Protein AF-A0A9P6RZP6-F1 (afdb_monomer_lite)

Radius of gyration: 29.01 Å; chains: 1; bounding box: 57×72×63 Å

Foldseek 3Di:
DDDDDDDDDDDDDDDDPDDDPPPDPDPPPPPCLPAADPPFPAAWQAAPVDDDCGLVLQVVLQVVLVWHQYPVSGTHPCAPPLSSVLSSNVSSCVVVVGPDDSPDHGD

Secondary structure (DSSP, 8-state):
-----------------PPPP------------PPPPTT---B----TT--S-HHHHHHHHHGGGT-EE-TTS-EES-TT-HHHHHHHHHHHHHHH--S--TTSPP-

Structure (mmCIF, N/CA/C/O backbone):
data_AF-A0A9P6RZP6-F1
#
_entry.id   AF-A0A9P6RZP6-F1
#
loop_
_atom_site.group_PDB
_atom_site.id
_atom_site.type_symbol
_atom_site.label_atom_id
_atom_site.label_alt_id
_atom_site.label_comp_id
_atom_site.label_asym_id
_atom_site.label_entity_id
_atom_site.label_seq_id
_atom_site.pdbx_PDB_ins_code
_atom_site.Cartn_x
_atom_site.Cartn_y
_atom_site.Cartn_z
_atom_site.occupancy
_atom_site.B_iso_or_equiv
_atom_site.auth_seq_id
_atom_site.auth_comp_id
_atom_site.auth_asym_id
_atom_site.auth_atom_id
_atom_site.pdbx_PDB_model_num
ATOM 1 N N . MET A 1 1 ? 42.784 -60.960 49.003 1.00 52.19 1 MET A N 1
ATOM 2 C CA . MET A 1 1 ? 43.708 -59.918 48.502 1.00 52.19 1 MET A CA 1
ATOM 3 C C . MET A 1 1 ? 44.034 -60.243 47.047 1.00 52.19 1 MET A C 1
ATOM 5 O O . MET A 1 1 ? 44.869 -61.094 46.805 1.00 52.19 1 MET A O 1
ATOM 9 N N . PHE A 1 2 ? 43.315 -59.649 46.093 1.00 44.75 2 PHE A N 1
ATOM 10 C CA . PHE A 1 2 ? 43.621 -59.680 44.656 1.00 44.75 2 PHE A CA 1
ATOM 11 C C . PHE A 1 2 ? 43.106 -58.355 44.081 1.00 44.75 2 PHE A C 1
ATOM 13 O O . PHE A 1 2 ? 41.964 -57.978 44.332 1.00 44.75 2 PHE A O 1
ATOM 20 N N . LYS A 1 3 ? 43.988 -57.598 43.430 1.00 42.88 3 LYS A N 1
ATOM 21 C CA . LYS A 1 3 ? 43.785 -56.203 43.017 1.00 42.88 3 LYS A CA 1
ATOM 22 C C . LYS A 1 3 ? 43.616 -56.196 41.489 1.00 42.88 3 LYS A C 1
ATOM 24 O O . LYS A 1 3 ? 44.556 -56.628 40.824 1.00 42.88 3 LYS A O 1
ATOM 29 N N . PRO A 1 4 ? 42.473 -55.785 40.908 1.00 49.94 4 PRO A N 1
ATOM 30 C CA . PRO A 1 4 ? 42.332 -55.758 39.456 1.00 49.94 4 PRO A CA 1
A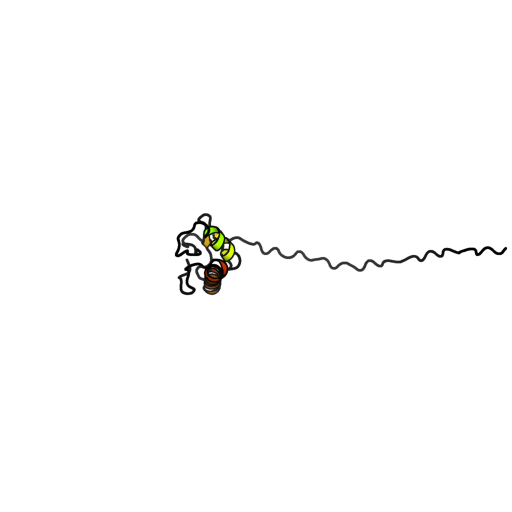TOM 31 C C . PRO A 1 4 ? 43.062 -54.539 38.876 1.00 49.94 4 PRO A C 1
ATOM 33 O O . PRO A 1 4 ? 42.809 -53.398 39.263 1.00 49.94 4 PRO A O 1
ATOM 36 N N . ILE A 1 5 ? 43.997 -54.804 37.964 1.00 60.59 5 ILE A N 1
ATOM 37 C CA . ILE A 1 5 ? 44.720 -53.807 37.171 1.00 60.59 5 ILE A CA 1
ATOM 38 C C . ILE A 1 5 ? 43.825 -53.449 35.981 1.00 60.59 5 ILE A C 1
ATOM 40 O O . ILE A 1 5 ? 43.566 -54.288 35.121 1.00 60.59 5 ILE A O 1
ATOM 44 N N . ILE A 1 6 ? 43.319 -52.218 35.956 1.00 61.47 6 ILE A N 1
ATOM 45 C CA . ILE A 1 6 ? 42.513 -51.690 34.851 1.00 61.47 6 ILE A CA 1
ATOM 46 C C . ILE A 1 6 ? 43.474 -51.153 33.784 1.00 61.47 6 ILE A C 1
ATOM 48 O O . ILE A 1 6 ? 44.199 -50.190 34.025 1.00 61.47 6 ILE A O 1
ATOM 52 N N . PHE A 1 7 ? 43.486 -51.789 32.611 1.00 50.75 7 PHE A N 1
ATOM 53 C CA . PHE A 1 7 ? 44.193 -51.310 31.423 1.00 50.75 7 PHE A CA 1
ATOM 54 C C . PHE A 1 7 ? 43.322 -50.282 30.689 1.00 50.75 7 PHE A C 1
ATOM 56 O O . PHE A 1 7 ? 42.257 -50.617 30.175 1.00 50.75 7 PHE A O 1
ATOM 63 N N . PHE A 1 8 ? 43.777 -49.031 30.625 1.00 53.00 8 PHE A N 1
ATOM 64 C CA . PHE A 1 8 ? 43.162 -47.995 29.797 1.00 53.00 8 PHE A CA 1
ATOM 65 C C . PHE A 1 8 ? 43.647 -48.147 28.348 1.00 53.00 8 PHE A C 1
ATOM 67 O O . PHE A 1 8 ? 44.762 -47.751 28.019 1.00 53.00 8 PHE A O 1
ATOM 74 N N . PHE A 1 9 ? 42.816 -48.718 27.474 1.00 49.38 9 PHE A N 1
ATOM 75 C CA . PHE A 1 9 ? 43.025 -48.646 26.026 1.00 49.38 9 PHE A CA 1
ATOM 76 C C . PHE A 1 9 ? 42.452 -47.323 25.506 1.00 49.38 9 PHE A C 1
ATOM 78 O O . PHE A 1 9 ? 41.242 -47.105 25.539 1.00 49.38 9 PHE A O 1
ATOM 85 N N . ALA A 1 10 ? 43.321 -46.426 25.038 1.00 54.47 10 ALA A N 1
ATOM 86 C CA . ALA A 1 10 ? 42.912 -45.209 24.348 1.00 54.47 10 ALA A CA 1
ATOM 87 C C . ALA A 1 10 ? 42.422 -45.562 22.933 1.00 54.47 10 ALA A C 1
ATOM 89 O O . ALA A 1 10 ? 43.200 -46.015 22.095 1.00 54.47 10 ALA A O 1
ATOM 90 N N . VAL A 1 11 ? 41.129 -45.367 22.666 1.00 60.84 11 VAL A N 1
ATOM 91 C CA . VAL A 1 11 ? 40.551 -45.479 21.320 1.00 60.84 11 VAL A CA 1
ATOM 92 C C . VAL A 1 11 ? 40.781 -44.153 20.598 1.00 60.84 11 VAL A C 1
ATOM 94 O O . VAL A 1 11 ? 40.203 -43.132 20.967 1.00 60.84 11 VAL A O 1
ATOM 97 N N . ALA A 1 12 ? 41.635 -44.152 19.576 1.00 59.28 12 ALA A N 1
ATOM 98 C CA . ALA A 1 12 ? 41.815 -42.998 18.705 1.00 59.28 12 ALA A CA 1
ATOM 99 C C . ALA A 1 12 ? 40.606 -42.873 17.758 1.00 59.28 12 ALA A C 1
ATOM 101 O O . ALA A 1 12 ? 40.413 -43.703 16.871 1.00 59.28 12 ALA A O 1
ATOM 102 N N . VAL A 1 13 ? 39.783 -41.840 17.954 1.00 56.44 13 VAL A N 1
ATOM 103 C CA . VAL A 1 13 ? 38.709 -41.462 17.024 1.00 56.44 13 VAL A CA 1
ATOM 104 C C . VAL A 1 13 ? 39.329 -40.679 15.870 1.00 56.44 13 VAL A C 1
ATOM 106 O O . VAL A 1 13 ? 39.798 -39.557 16.050 1.00 56.44 13 VAL A O 1
ATOM 109 N N . VAL A 1 14 ? 39.331 -41.271 14.677 1.00 60.19 14 VAL A N 1
ATOM 110 C CA . VAL A 1 14 ? 39.722 -40.585 13.440 1.00 60.19 14 VAL A CA 1
ATOM 111 C C . VAL A 1 14 ? 38.496 -39.857 12.894 1.00 60.19 14 VAL A C 1
ATOM 113 O O . VAL A 1 14 ? 37.548 -40.484 12.427 1.00 60.19 14 VAL A O 1
ATOM 116 N N . ILE A 1 15 ? 38.505 -38.526 12.968 1.00 57.62 15 ILE A N 1
ATOM 117 C CA . ILE A 1 15 ? 37.468 -37.672 12.383 1.00 57.62 15 ILE A CA 1
ATOM 118 C C . ILE A 1 15 ? 37.902 -37.355 10.948 1.00 57.62 15 ILE A C 1
ATOM 120 O O . ILE A 1 15 ? 38.799 -36.542 10.734 1.00 57.62 15 ILE A O 1
ATOM 124 N N . ASN A 1 16 ? 37.297 -38.007 9.954 1.00 59.03 16 ASN A N 1
ATOM 125 C CA . ASN A 1 16 ? 37.459 -37.596 8.560 1.00 59.03 16 ASN A CA 1
ATOM 126 C C . ASN A 1 16 ? 36.628 -36.328 8.338 1.00 59.03 16 ASN A C 1
ATOM 128 O O . ASN A 1 16 ? 35.398 -36.377 8.346 1.00 59.03 16 ASN A O 1
ATOM 132 N N . ALA A 1 17 ? 37.299 -35.190 8.159 1.00 53.06 17 ALA A N 1
ATOM 133 C CA . ALA A 1 17 ? 36.663 -33.949 7.742 1.00 53.06 17 ALA A CA 1
ATOM 134 C C . ALA A 1 17 ? 36.155 -34.114 6.300 1.00 53.06 17 ALA A C 1
ATOM 136 O O . ALA A 1 17 ? 36.902 -33.954 5.337 1.00 53.06 17 ALA A O 1
ATOM 137 N N . ALA A 1 18 ? 34.884 -34.491 6.156 1.00 56.44 18 ALA A N 1
ATOM 138 C CA . ALA A 1 18 ? 34.184 -34.421 4.884 1.00 56.44 18 ALA A CA 1
ATOM 139 C C . ALA A 1 18 ? 34.133 -32.955 4.434 1.00 56.44 18 ALA A C 1
ATOM 141 O O . ALA A 1 18 ? 33.824 -32.064 5.228 1.00 56.44 18 ALA A O 1
ATOM 142 N N . ALA A 1 19 ? 34.474 -32.720 3.168 1.00 58.62 19 ALA A N 1
ATOM 143 C CA . ALA A 1 19 ? 34.454 -31.408 2.545 1.00 58.62 19 ALA A CA 1
ATOM 144 C C . ALA A 1 19 ? 33.093 -30.732 2.765 1.00 58.62 19 ALA A C 1
ATOM 146 O O . ALA A 1 19 ? 32.053 -31.236 2.340 1.00 58.62 19 ALA A O 1
ATOM 147 N N . VAL A 1 20 ? 33.116 -29.589 3.447 1.00 59.28 20 VAL A N 1
ATOM 148 C CA . VAL A 1 20 ? 31.964 -28.697 3.559 1.00 59.28 20 VAL A CA 1
ATOM 149 C C . VAL A 1 20 ? 31.687 -28.163 2.149 1.00 59.28 20 VAL A C 1
ATOM 151 O O . VAL A 1 20 ? 32.617 -27.625 1.540 1.00 59.28 20 VAL A O 1
ATOM 154 N N . PRO A 1 21 ? 30.472 -28.308 1.586 1.00 59.06 21 PRO A N 1
ATOM 155 C CA . PRO A 1 21 ? 30.162 -27.661 0.321 1.00 59.06 21 PRO A CA 1
ATOM 156 C C . PRO A 1 21 ? 30.298 -26.151 0.519 1.00 59.06 21 PRO A C 1
ATOM 158 O O . PRO A 1 21 ? 29.739 -25.586 1.462 1.00 59.06 21 PRO A O 1
ATOM 161 N N . ALA A 1 22 ? 31.093 -25.516 -0.341 1.00 58.06 22 ALA A N 1
ATOM 162 C CA . ALA A 1 22 ? 31.214 -24.072 -0.375 1.00 58.06 22 ALA A CA 1
ATOM 163 C C . ALA A 1 22 ? 29.805 -23.497 -0.554 1.00 58.06 22 ALA A C 1
ATOM 165 O O . ALA A 1 22 ? 29.150 -23.755 -1.560 1.00 58.06 22 ALA A O 1
ATOM 166 N N . ILE A 1 23 ? 29.321 -22.769 0.452 1.00 62.94 23 ILE A N 1
ATOM 167 C CA . ILE A 1 23 ? 28.098 -21.987 0.328 1.00 62.94 23 ILE A CA 1
ATOM 168 C C . ILE A 1 23 ? 28.448 -20.874 -0.654 1.00 62.94 23 ILE A C 1
ATOM 170 O O . ILE A 1 23 ? 29.140 -19.916 -0.312 1.00 62.94 23 ILE A O 1
ATOM 174 N N . GLU A 1 24 ? 28.051 -21.063 -1.903 1.00 62.31 24 GLU A N 1
ATOM 175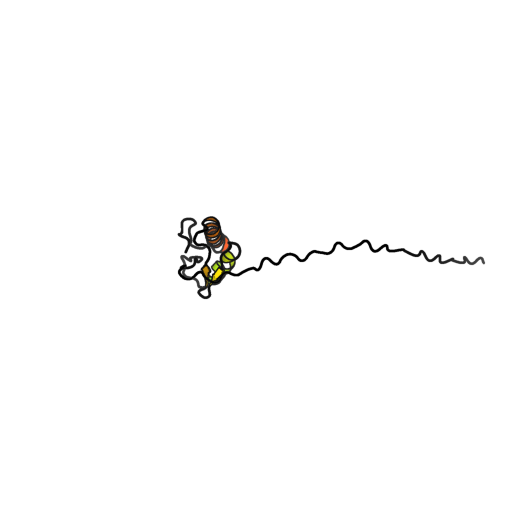 C CA . GLU A 1 24 ? 28.109 -20.035 -2.926 1.00 62.31 24 GLU A CA 1
ATOM 176 C C . GLU A 1 24 ? 27.358 -18.791 -2.424 1.00 62.31 24 GLU A C 1
ATOM 178 O O . GLU A 1 24 ? 26.304 -18.915 -1.789 1.00 62.31 24 GLU A O 1
ATOM 183 N N . PRO A 1 25 ? 27.927 -17.584 -2.603 1.00 55.59 25 PRO A N 1
ATOM 184 C CA . PRO A 1 25 ? 27.321 -16.372 -2.087 1.00 55.59 25 PRO A CA 1
ATOM 185 C C . PRO A 1 25 ? 25.938 -16.236 -2.707 1.00 55.59 25 PRO A C 1
ATOM 187 O O . PRO A 1 25 ? 25.796 -16.124 -3.925 1.00 55.59 25 PRO A O 1
ATOM 190 N N . ILE A 1 26 ? 24.920 -16.246 -1.846 1.00 61.06 26 ILE A N 1
ATOM 191 C CA . ILE A 1 26 ? 23.564 -15.843 -2.192 1.00 61.06 26 ILE A CA 1
ATOM 192 C C . ILE A 1 26 ? 23.724 -14.498 -2.889 1.00 61.06 26 ILE A C 1
ATOM 194 O O . ILE A 1 26 ? 24.191 -13.537 -2.271 1.00 61.06 26 ILE A O 1
ATOM 198 N N . ALA A 1 27 ? 23.410 -14.448 -4.184 1.00 44.84 27 ALA A N 1
ATOM 199 C CA . ALA A 1 27 ? 23.350 -13.198 -4.906 1.00 44.84 27 ALA A CA 1
ATOM 200 C C . ALA A 1 27 ? 22.360 -12.326 -4.138 1.00 44.84 27 ALA A C 1
ATOM 202 O O . ALA A 1 27 ? 21.151 -12.565 -4.160 1.00 44.84 27 ALA A O 1
ATOM 203 N N . VAL A 1 28 ? 22.885 -11.351 -3.395 1.00 52.38 28 VAL A N 1
ATOM 204 C CA . VAL A 1 28 ? 22.101 -10.229 -2.911 1.00 52.38 28 VAL A CA 1
ATOM 205 C C . VAL A 1 28 ? 21.619 -9.584 -4.193 1.00 52.38 28 VAL A C 1
ATOM 207 O O . VAL A 1 28 ? 22.359 -8.836 -4.829 1.00 52.38 28 VAL A O 1
ATOM 210 N N . VAL A 1 29 ? 20.411 -9.951 -4.629 1.00 49.50 29 VAL A N 1
ATOM 211 C CA . VAL A 1 29 ? 19.680 -9.157 -5.604 1.00 49.50 29 VAL A CA 1
ATOM 212 C C . VAL A 1 29 ? 19.743 -7.767 -5.001 1.00 49.50 29 VAL A C 1
ATOM 214 O O . VAL A 1 29 ? 19.291 -7.612 -3.858 1.00 49.50 29 VAL A O 1
ATOM 217 N N . PRO A 1 30 ? 20.407 -6.794 -5.647 1.00 40.62 30 PRO A N 1
ATOM 218 C CA . PRO A 1 30 ? 20.423 -5.463 -5.103 1.00 40.62 30 PRO A CA 1
ATOM 219 C C . PRO A 1 30 ? 18.951 -5.112 -4.978 1.00 40.62 30 PRO A C 1
ATOM 221 O O . PRO A 1 30 ? 18.219 -5.075 -5.968 1.00 40.62 30 PRO A O 1
ATOM 224 N N . ASN A 1 31 ? 18.498 -4.953 -3.737 1.00 46.50 31 ASN A N 1
ATOM 225 C CA . ASN A 1 31 ? 17.250 -4.297 -3.438 1.00 46.50 31 ASN A CA 1
ATOM 226 C C . ASN A 1 31 ? 17.505 -2.850 -3.846 1.00 46.50 31 ASN A C 1
ATOM 228 O O . ASN A 1 31 ? 17.786 -1.995 -3.011 1.00 46.50 31 ASN A O 1
ATOM 232 N N . VAL A 1 32 ? 17.532 -2.617 -5.160 1.00 43.91 32 VAL A N 1
ATOM 233 C CA . VAL A 1 32 ? 17.446 -1.308 -5.761 1.00 43.91 32 VAL A CA 1
ATOM 234 C C . VAL A 1 32 ? 16.070 -0.866 -5.320 1.00 43.91 32 VAL A C 1
ATOM 236 O O . VAL A 1 32 ? 15.064 -1.185 -5.948 1.00 43.91 32 VAL A O 1
ATOM 239 N N . GLN A 1 33 ? 16.026 -0.235 -4.148 1.00 49.41 33 GLN A N 1
ATOM 240 C CA . GLN A 1 33 ? 14.936 0.631 -3.766 1.00 49.41 33 GLN A CA 1
ATOM 241 C C . GLN A 1 33 ? 14.905 1.669 -4.871 1.00 49.41 33 GLN A C 1
ATOM 243 O O . GLN A 1 33 ? 15.674 2.630 -4.843 1.00 49.41 33 GLN A O 1
ATOM 248 N N . ALA A 1 34 ? 14.134 1.388 -5.922 1.00 53.38 34 ALA A N 1
ATOM 249 C CA . ALA A 1 34 ? 13.919 2.346 -6.976 1.00 53.38 34 ALA A CA 1
ATOM 250 C C . ALA A 1 34 ? 13.377 3.579 -6.259 1.00 53.38 34 ALA A C 1
ATOM 252 O O . ALA A 1 34 ? 12.419 3.491 -5.491 1.00 53.38 34 ALA A O 1
ATOM 253 N N . GLY A 1 35 ? 14.070 4.706 -6.396 1.00 55.00 35 GLY A N 1
ATOM 254 C CA . GLY A 1 35 ? 13.590 5.946 -5.806 1.00 55.00 35 GLY A CA 1
ATOM 255 C C . GLY A 1 35 ? 12.154 6.220 -6.271 1.00 55.00 35 GLY A C 1
ATOM 256 O O . GLY A 1 35 ? 11.743 5.685 -7.307 1.00 55.00 35 GLY A O 1
ATOM 257 N N . PRO A 1 36 ? 11.382 7.027 -5.525 1.00 59.50 36 PRO A N 1
ATOM 258 C CA . PRO A 1 36 ? 10.045 7.426 -5.953 1.00 59.50 36 PRO A CA 1
ATOM 259 C C . PRO A 1 36 ? 10.067 7.863 -7.422 1.00 59.50 36 PRO A C 1
ATOM 261 O O . PRO A 1 36 ? 10.934 8.644 -7.827 1.00 59.50 36 PRO A O 1
ATOM 264 N N . ILE A 1 37 ? 9.160 7.306 -8.229 1.00 66.19 37 ILE A N 1
ATOM 265 C CA . ILE A 1 37 ? 9.157 7.535 -9.674 1.00 66.19 37 ILE A CA 1
ATOM 266 C C . ILE A 1 37 ? 8.705 8.982 -9.921 1.00 66.19 37 ILE A C 1
ATOM 268 O O . ILE A 1 37 ? 7.608 9.359 -9.498 1.00 66.19 37 ILE A O 1
ATOM 272 N N . PRO A 1 38 ? 9.513 9.818 -10.600 1.00 62.56 38 PRO A N 1
ATOM 273 C CA . PRO A 1 38 ? 9.137 11.198 -10.880 1.00 62.56 38 PRO A CA 1
ATOM 274 C C . PRO A 1 38 ? 7.812 11.268 -11.655 1.00 62.56 38 PRO A C 1
ATOM 276 O O . PRO A 1 38 ? 7.696 10.710 -12.745 1.00 62.56 38 PRO A O 1
ATOM 279 N N . GLY A 1 39 ? 6.813 11.962 -11.101 1.00 67.56 39 GLY A N 1
ATOM 280 C CA . GLY A 1 39 ? 5.495 12.155 -11.727 1.00 67.56 39 GLY A CA 1
ATOM 281 C C . GLY A 1 39 ? 4.434 11.100 -11.384 1.00 67.56 39 GLY A C 1
ATOM 282 O O . GLY A 1 39 ? 3.286 11.227 -11.813 1.00 67.56 39 GLY A O 1
ATOM 283 N N . GLU A 1 40 ? 4.776 10.079 -10.600 1.00 76.06 40 GLU A N 1
ATOM 284 C CA . GLU A 1 40 ? 3.795 9.228 -9.923 1.00 76.06 40 GLU A CA 1
ATOM 285 C C . GLU A 1 40 ? 3.255 9.978 -8.686 1.00 76.06 40 GLU A C 1
ATOM 287 O O . GLU A 1 40 ? 3.969 10.774 -8.077 1.00 76.06 40 GLU A O 1
ATOM 292 N N . SER A 1 41 ? 1.967 9.828 -8.361 1.00 78.25 41 SER A N 1
ATOM 293 C CA . SER A 1 41 ? 1.364 10.537 -7.216 1.00 78.25 41 SER A CA 1
ATOM 294 C C . SER A 1 41 ? 1.549 9.767 -5.911 1.00 78.25 41 SER A C 1
ATOM 296 O O . SER A 1 41 ? 1.438 10.371 -4.841 1.00 78.25 41 SER A O 1
ATOM 298 N N . GLY A 1 42 ? 1.876 8.478 -6.012 1.00 82.12 42 GLY A N 1
ATOM 299 C CA . GLY A 1 42 ? 2.093 7.576 -4.899 1.00 82.12 42 GLY A CA 1
ATOM 300 C C . GLY A 1 42 ? 0.772 7.130 -4.277 1.00 82.12 42 GLY A C 1
ATOM 301 O O . GLY A 1 42 ? -0.119 7.928 -3.978 1.00 82.12 42 GLY A O 1
ATOM 302 N N . SER A 1 43 ? 0.658 5.832 -4.045 1.00 86.12 43 SER A N 1
ATOM 303 C CA . SER A 1 43 ? -0.489 5.192 -3.416 1.00 86.12 43 SER A CA 1
ATOM 304 C C . SER A 1 43 ? -0.346 5.210 -1.896 1.00 86.12 43 SER A C 1
ATOM 306 O O . SER A 1 43 ? 0.751 5.120 -1.350 1.00 86.12 43 SER A O 1
ATOM 308 N N . TRP A 1 44 ? -1.452 5.343 -1.174 1.00 86.50 44 TRP A N 1
ATOM 309 C CA . TRP A 1 44 ? -1.441 5.455 0.284 1.00 86.50 44 TRP A CA 1
ATOM 310 C C . TRP A 1 44 ? -2.650 4.746 0.880 1.00 86.50 44 TRP A C 1
ATOM 312 O O . TRP A 1 44 ? -3.706 4.683 0.246 1.00 86.50 44 TRP A O 1
ATOM 322 N N . CYS A 1 45 ? -2.482 4.226 2.095 1.00 87.38 45 CYS A N 1
ATOM 323 C CA . CYS A 1 45 ? -3.585 3.682 2.866 1.00 87.38 45 CYS A CA 1
ATOM 324 C C . CYS A 1 45 ? -4.511 4.833 3.307 1.00 87.38 45 CYS A C 1
ATOM 326 O O . CYS A 1 45 ? -4.095 5.709 4.067 1.00 87.38 45 CYS A O 1
ATOM 328 N N . HIS A 1 46 ? -5.756 4.851 2.833 1.00 81.19 46 HIS A N 1
ATOM 329 C CA . HIS A 1 46 ? -6.736 5.895 3.130 1.00 81.19 46 HIS A CA 1
ATOM 330 C C . HIS A 1 46 ? -7.451 5.640 4.463 1.00 81.19 46 HIS A C 1
ATOM 332 O O . HIS A 1 46 ? -7.820 4.507 4.768 1.00 81.19 46 HIS A O 1
ATOM 338 N N . ASN A 1 47 ? -7.720 6.686 5.244 1.00 71.50 47 ASN A N 1
ATOM 339 C CA . ASN A 1 47 ? -8.515 6.573 6.465 1.00 71.50 47 ASN A CA 1
ATOM 340 C C . ASN A 1 47 ? -9.822 7.352 6.365 1.00 71.50 47 ASN A C 1
ATOM 342 O O . ASN A 1 47 ? -9.767 8.580 6.278 1.00 71.50 47 ASN A O 1
ATOM 346 N N . PRO A 1 48 ? -10.980 6.699 6.530 1.00 65.69 48 PRO A N 1
ATOM 347 C CA . PRO A 1 48 ? -12.251 7.405 6.609 1.00 65.69 48 PRO A CA 1
ATOM 348 C C . PRO A 1 48 ? -12.408 8.241 7.898 1.00 65.69 48 PRO A C 1
ATOM 350 O O . PRO A 1 48 ? -13.298 9.082 7.964 1.00 65.69 48 PRO A O 1
ATOM 353 N N . LYS A 1 49 ? -11.566 8.035 8.927 1.00 65.38 49 LYS A N 1
ATOM 354 C CA . LYS A 1 49 ? -11.638 8.691 10.252 1.00 65.38 49 LYS A CA 1
ATOM 355 C C . LYS A 1 49 ? -10.535 9.725 10.550 1.00 65.38 49 LYS A C 1
ATOM 357 O O . LYS A 1 49 ? -10.563 10.328 11.617 1.00 65.38 49 LYS A O 1
ATOM 362 N N . GLY A 1 50 ? -9.577 9.954 9.644 1.00 59.62 50 GLY A N 1
ATOM 363 C CA . GLY A 1 50 ? -8.600 11.058 9.754 1.00 59.62 50 GLY A CA 1
ATOM 364 C C . GLY A 1 50 ? -7.439 10.916 10.763 1.00 59.62 50 GLY A C 1
ATOM 365 O O . GLY A 1 50 ? -6.801 11.911 11.091 1.00 59.62 50 GLY A O 1
ATOM 366 N N . GLU A 1 51 ? -7.131 9.720 11.269 1.00 58.00 51 GLU A N 1
ATOM 367 C CA . GLU A 1 51 ? -5.991 9.485 12.184 1.00 58.00 51 GLU A CA 1
ATOM 368 C C . GLU A 1 51 ? -4.607 9.619 11.513 1.00 58.00 51 GLU A C 1
ATOM 370 O O . GLU A 1 51 ? -4.494 9.597 10.294 1.00 58.00 51 GLU A O 1
ATOM 375 N N . GLN A 1 52 ? -3.530 9.713 12.304 1.00 57.59 52 GLN A N 1
ATOM 376 C CA . GLN A 1 52 ? -2.201 10.166 11.849 1.00 57.59 52 GLN A CA 1
ATOM 377 C C . GLN A 1 52 ? -1.208 9.056 11.424 1.00 57.59 52 GLN A C 1
ATOM 379 O O . GLN A 1 52 ? -0.118 9.366 10.941 1.00 57.59 52 GLN A O 1
ATOM 384 N N . PHE A 1 53 ? -1.545 7.769 11.570 1.00 64.44 53 PHE A N 1
ATOM 385 C CA . PHE A 1 53 ? -0.570 6.665 11.455 1.00 64.44 53 PHE A CA 1
ATOM 386 C C . PHE A 1 53 ? -0.465 5.995 10.062 1.00 64.44 53 PHE A C 1
ATOM 388 O O . PHE A 1 53 ? 0.244 5.005 9.897 1.00 64.44 53 PHE A O 1
ATOM 395 N N . TRP A 1 54 ? -1.082 6.546 9.012 1.00 73.06 54 TRP A N 1
ATOM 396 C CA . TRP A 1 54 ? -1.181 5.883 7.691 1.00 73.06 54 TRP A CA 1
ATOM 397 C C . TRP A 1 54 ? 0.092 5.864 6.869 1.00 73.06 54 TRP A C 1
ATOM 399 O O . TRP A 1 54 ? 0.228 5.044 5.965 1.00 73.06 54 TRP A O 1
ATOM 409 N N . GLY A 1 55 ? 1.049 6.728 7.196 1.00 74.81 55 GLY A N 1
ATOM 410 C CA . GLY A 1 55 ? 2.378 6.618 6.615 1.00 74.81 55 GLY A CA 1
ATOM 411 C C . GLY A 1 55 ? 3.085 5.333 7.044 1.00 74.81 55 GLY A C 1
ATOM 412 O O . GLY A 1 55 ? 3.807 4.747 6.250 1.00 74.81 55 GLY A O 1
ATOM 413 N N . GLN A 1 56 ? 2.832 4.855 8.266 1.00 80.69 56 GLN A N 1
ATOM 414 C CA . GLN A 1 56 ? 3.343 3.563 8.721 1.00 80.69 56 GLN A CA 1
ATOM 415 C C . GLN A 1 56 ? 2.587 2.414 8.050 1.00 80.69 56 GLN A C 1
ATOM 417 O O . GLN A 1 56 ? 3.229 1.515 7.516 1.00 80.69 56 GLN A O 1
ATOM 422 N N . ALA A 1 57 ? 1.253 2.492 7.992 1.00 84.06 57 ALA A N 1
ATOM 423 C CA . ALA A 1 57 ? 0.428 1.507 7.290 1.00 84.06 57 ALA A CA 1
ATOM 424 C C . ALA A 1 57 ? 0.855 1.343 5.824 1.00 84.06 57 ALA A C 1
ATOM 426 O O . ALA A 1 57 ? 1.109 0.240 5.343 1.00 84.06 57 ALA A O 1
ATOM 427 N N . SER A 1 58 ? 1.023 2.473 5.134 1.00 85.31 58 SER A N 1
ATOM 428 C CA . SER A 1 58 ? 1.490 2.505 3.753 1.00 85.31 58 SER A CA 1
ATOM 429 C C . SER A 1 58 ? 2.902 1.930 3.645 1.00 85.31 58 SER A C 1
ATOM 431 O O . SER A 1 58 ? 3.154 1.156 2.734 1.00 85.31 58 SER A O 1
ATOM 433 N N . ALA A 1 59 ? 3.813 2.226 4.580 1.00 84.56 59 ALA A N 1
ATOM 434 C CA . ALA A 1 59 ? 5.183 1.706 4.539 1.00 84.56 59 ALA A CA 1
ATOM 435 C C . ALA A 1 59 ? 5.227 0.184 4.698 1.00 84.56 59 ALA A C 1
ATOM 437 O O . ALA A 1 59 ? 5.956 -0.490 3.967 1.00 84.56 59 ALA A O 1
ATOM 438 N N . GLU A 1 60 ? 4.428 -0.344 5.623 1.00 87.00 60 GLU A N 1
ATOM 439 C CA . GLU A 1 60 ? 4.328 -1.775 5.894 1.00 87.00 60 GLU A CA 1
ATOM 440 C C . GLU A 1 60 ? 3.776 -2.537 4.687 1.00 87.00 60 GLU A C 1
ATOM 442 O O . GLU A 1 60 ? 4.330 -3.560 4.293 1.00 87.00 60 GLU A O 1
ATOM 447 N N . CYS A 1 61 ? 2.748 -1.989 4.037 1.00 87.00 61 CYS A N 1
ATOM 448 C CA . CYS A 1 61 ? 2.145 -2.590 2.854 1.00 87.00 61 CYS A CA 1
ATOM 449 C C . CYS A 1 61 ? 2.923 -2.311 1.553 1.00 87.00 61 CYS A C 1
ATOM 451 O O . CYS A 1 61 ? 2.700 -2.995 0.560 1.00 87.00 61 CYS A O 1
ATOM 453 N N . CYS A 1 62 ? 3.833 -1.335 1.507 1.00 87.75 62 CYS A N 1
ATOM 454 C CA . CYS A 1 62 ? 4.477 -0.911 0.259 1.00 87.75 62 CYS A CA 1
ATOM 455 C C . CYS A 1 62 ? 5.563 -1.877 -0.234 1.00 87.75 62 CYS A C 1
ATOM 457 O O . CYS A 1 62 ? 5.473 -2.415 -1.340 1.00 87.75 62 CYS A O 1
ATOM 459 N N . ARG A 1 63 ? 6.584 -2.133 0.599 1.00 80.62 63 ARG A N 1
ATOM 460 C CA . ARG A 1 63 ? 7.735 -2.979 0.228 1.00 80.62 63 ARG A CA 1
ATOM 461 C C . ARG A 1 63 ? 7.351 -4.405 -0.191 1.00 80.62 63 ARG A C 1
ATOM 463 O O . ARG A 1 63 ? 7.897 -4.867 -1.190 1.00 80.62 63 ARG A O 1
ATOM 470 N N . PRO A 1 64 ? 6.443 -5.113 0.513 1.00 81.56 64 PRO A N 1
ATOM 471 C CA . PRO A 1 64 ? 6.052 -6.472 0.132 1.00 81.56 64 PRO A CA 1
ATOM 472 C C . PRO A 1 64 ? 5.419 -6.548 -1.258 1.00 81.56 64 PRO A C 1
ATOM 474 O O . PRO A 1 64 ? 5.496 -7.580 -1.915 1.00 81.56 64 PRO A O 1
ATOM 477 N N . ASN A 1 65 ? 4.823 -5.447 -1.714 1.00 80.69 65 ASN A N 1
ATOM 478 C CA . ASN A 1 65 ? 4.105 -5.373 -2.978 1.00 80.69 65 ASN A CA 1
ATOM 479 C C . ASN A 1 65 ? 4.958 -4.801 -4.120 1.00 80.69 65 ASN A C 1
ATOM 481 O O . ASN A 1 65 ? 4.437 -4.498 -5.189 1.00 80.69 65 ASN A O 1
ATOM 485 N N . GLY A 1 66 ? 6.276 -4.685 -3.926 1.00 76.50 66 GLY A N 1
ATOM 486 C CA . GLY A 1 66 ? 7.206 -4.206 -4.952 1.00 76.50 66 GLY A CA 1
ATOM 487 C C . GLY A 1 66 ? 7.221 -2.686 -5.122 1.00 76.50 66 GLY A C 1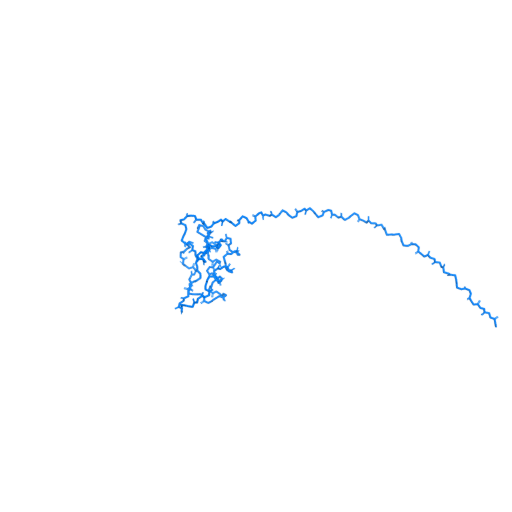
ATOM 488 O O . GLY A 1 66 ? 7.846 -2.191 -6.058 1.00 76.50 66 GLY A O 1
ATOM 489 N N . GLY A 1 67 ? 6.560 -1.953 -4.224 1.00 82.62 67 GLY A N 1
ATOM 490 C CA . GLY A 1 67 ? 6.601 -0.501 -4.199 1.00 82.62 67 GLY A CA 1
ATOM 491 C C . GLY A 1 67 ? 7.764 0.050 -3.373 1.00 82.62 67 GLY A C 1
ATOM 492 O O . GLY A 1 67 ? 8.393 -0.647 -2.571 1.00 82.62 67 GLY A O 1
ATOM 493 N N . ASN A 1 68 ? 8.026 1.342 -3.543 1.00 84.88 68 ASN A N 1
ATOM 494 C CA . ASN A 1 68 ? 9.048 2.086 -2.828 1.00 84.88 68 ASN A CA 1
ATOM 495 C C . ASN A 1 68 ? 8.440 3.240 -2.050 1.00 84.88 68 ASN A C 1
ATOM 497 O O . ASN A 1 68 ? 7.696 4.060 -2.583 1.00 84.88 68 ASN A O 1
ATOM 501 N N . MET A 1 69 ? 8.785 3.304 -0.769 1.00 85.31 69 MET A N 1
ATOM 502 C CA . MET A 1 69 ? 8.249 4.323 0.113 1.00 85.31 69 MET A CA 1
ATOM 503 C C . MET A 1 69 ? 8.942 5.663 -0.137 1.00 85.31 69 MET A C 1
ATOM 505 O O . MET A 1 69 ? 10.160 5.770 0.015 1.00 85.31 69 MET A O 1
ATOM 509 N N . GLY A 1 70 ? 8.171 6.679 -0.511 1.00 83.12 70 GLY A N 1
ATOM 510 C CA . GLY A 1 70 ? 8.647 8.048 -0.647 1.00 83.12 70 GLY A CA 1
ATOM 511 C C . GLY A 1 70 ? 8.690 8.791 0.686 1.00 83.12 70 GLY A C 1
ATOM 512 O O . GLY A 1 70 ? 8.097 8.384 1.689 1.00 83.12 70 GLY A O 1
ATOM 513 N N . SER A 1 71 ? 9.404 9.916 0.695 1.00 81.38 71 SER A N 1
ATOM 514 C CA . SER A 1 71 ? 9.585 10.770 1.880 1.00 81.38 71 SER A CA 1
ATOM 515 C C . SER A 1 71 ? 8.287 11.419 2.374 1.00 81.38 71 SER A C 1
ATOM 517 O O . SER A 1 71 ? 8.171 11.768 3.546 1.00 81.38 71 SER A O 1
ATOM 519 N N . ASP A 1 72 ? 7.298 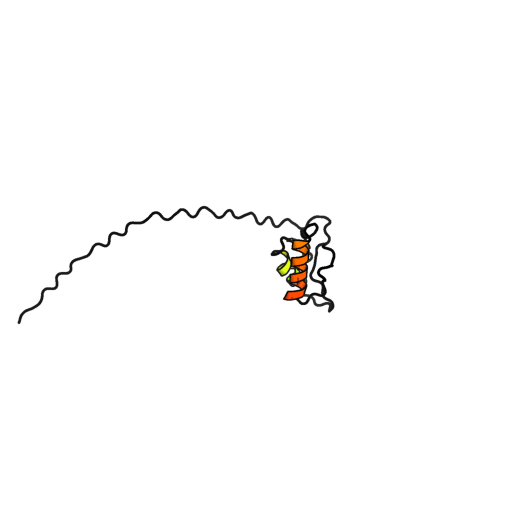11.558 1.494 1.00 80.88 72 ASP A N 1
ATOM 520 C CA . ASP A 1 72 ? 5.935 12.018 1.780 1.00 80.88 72 ASP A CA 1
ATOM 521 C C . ASP A 1 72 ? 5.038 10.910 2.361 1.00 80.88 72 ASP A C 1
ATOM 523 O O . ASP A 1 72 ? 3.851 11.117 2.616 1.00 80.88 72 ASP A O 1
ATOM 527 N N . ARG A 1 73 ? 5.634 9.741 2.616 1.00 82.06 73 ARG A N 1
ATOM 528 C CA . ARG A 1 73 ? 4.998 8.543 3.146 1.00 82.06 73 ARG A CA 1
ATOM 529 C C . ARG A 1 73 ? 3.935 7.960 2.210 1.00 82.06 73 ARG A C 1
ATOM 531 O O . ARG A 1 73 ? 2.958 7.376 2.683 1.00 82.06 73 ARG A O 1
ATOM 538 N N . ARG A 1 74 ? 4.135 8.091 0.899 1.00 86.62 74 ARG A N 1
ATOM 539 C CA . ARG A 1 74 ? 3.363 7.375 -0.121 1.00 86.62 74 ARG A CA 1
ATOM 540 C C . ARG A 1 74 ? 4.180 6.244 -0.728 1.00 86.62 74 ARG A C 1
ATOM 542 O O . ARG A 1 74 ? 5.408 6.280 -0.735 1.00 86.62 74 ARG A O 1
ATOM 549 N N . CYS A 1 75 ? 3.490 5.227 -1.218 1.00 87.88 75 CYS A N 1
ATOM 550 C CA . CYS A 1 75 ? 4.068 4.086 -1.899 1.00 87.88 75 CYS A CA 1
ATOM 551 C C . CYS A 1 75 ? 4.086 4.314 -3.412 1.00 87.88 75 CYS A C 1
ATOM 553 O O . CYS A 1 75 ? 3.037 4.437 -4.033 1.00 87.88 75 CYS A O 1
ATOM 555 N N . TYR A 1 76 ? 5.274 4.348 -3.997 1.00 88.81 76 TYR A N 1
ATOM 556 C CA . TYR A 1 76 ? 5.509 4.541 -5.427 1.00 88.81 76 TYR A CA 1
ATOM 557 C C . TYR A 1 76 ? 5.882 3.222 -6.103 1.00 88.81 76 TYR A C 1
ATOM 559 O O . TYR A 1 76 ? 6.240 2.258 -5.433 1.00 88.81 76 TYR A O 1
ATOM 567 N N . GLY A 1 77 ? 5.867 3.170 -7.429 1.00 85.75 77 GLY A N 1
ATOM 568 C CA . GLY A 1 77 ? 6.232 1.993 -8.214 1.00 85.75 77 GLY A CA 1
ATOM 569 C C . GLY A 1 77 ? 5.138 0.933 -8.296 1.00 85.75 77 GLY A C 1
ATOM 570 O O . GLY A 1 77 ? 5.409 -0.181 -8.737 1.00 85.75 77 GLY A O 1
ATOM 571 N N . LEU A 1 78 ? 3.911 1.264 -7.885 1.00 84.31 78 LEU A N 1
ATOM 572 C CA . LEU A 1 78 ? 2.753 0.379 -8.032 1.00 84.31 78 LEU A CA 1
ATOM 573 C C . LEU A 1 78 ? 1.990 0.670 -9.332 1.00 84.31 78 LEU A C 1
ATOM 575 O O . LEU A 1 78 ? 1.302 -0.204 -9.869 1.00 84.31 78 LEU A O 1
ATOM 579 N N . LYS A 1 79 ? 2.123 1.887 -9.875 1.00 81.75 79 LYS A N 1
ATOM 580 C CA . LYS A 1 79 ? 1.490 2.278 -11.133 1.00 81.75 79 LYS A CA 1
ATOM 581 C C . LYS A 1 79 ? 1.984 1.413 -12.299 1.00 81.75 79 LYS A C 1
ATOM 583 O O . LYS A 1 79 ? 3.176 1.317 -12.569 1.00 81.75 79 LYS A O 1
ATOM 588 N N . GLY A 1 80 ? 1.041 0.807 -13.023 1.00 79.50 80 GLY A N 1
ATOM 589 C CA . GLY A 1 80 ? 1.321 -0.111 -14.136 1.00 79.50 80 GLY A CA 1
ATOM 590 C C . GLY A 1 80 ? 1.416 -1.587 -13.734 1.00 79.50 80 GLY A C 1
ATOM 591 O O . GLY A 1 80 ? 1.452 -2.443 -14.613 1.00 79.50 80 GLY A O 1
ATOM 592 N N . ASN A 1 81 ? 1.380 -1.897 -12.433 1.00 82.75 81 ASN A N 1
ATOM 593 C CA . ASN A 1 81 ? 1.274 -3.259 -11.919 1.00 82.75 81 ASN A CA 1
ATOM 594 C C . ASN A 1 81 ? 0.025 -3.390 -11.035 1.00 82.75 81 ASN A C 1
ATOM 596 O O . ASN A 1 81 ? 0.067 -3.223 -9.815 1.00 82.75 81 ASN A O 1
ATOM 600 N N . GLU A 1 82 ? -1.112 -3.700 -11.665 1.00 83.00 82 GLU A N 1
ATOM 601 C CA . GLU A 1 82 ? -2.397 -3.838 -10.967 1.00 83.00 82 GLU A CA 1
ATOM 602 C C . GLU A 1 82 ? -2.375 -4.922 -9.881 1.00 83.00 82 GLU A C 1
ATOM 604 O O . GLU A 1 82 ? -3.067 -4.782 -8.875 1.00 83.00 82 GLU A O 1
ATOM 609 N N . GLY A 1 83 ? -1.576 -5.982 -10.048 1.00 86.19 83 GLY A N 1
ATOM 610 C CA . GLY A 1 83 ? -1.440 -7.041 -9.045 1.00 86.19 83 GLY A CA 1
ATOM 611 C C . GLY A 1 83 ? -0.809 -6.518 -7.756 1.00 86.19 83 GLY A C 1
ATOM 612 O O . GLY A 1 83 ? -1.397 -6.646 -6.682 1.00 86.19 83 GLY A O 1
ATOM 613 N N . SER A 1 84 ? 0.340 -5.853 -7.883 1.00 86.88 84 SER A N 1
ATOM 614 C CA . SER A 1 84 ? 1.023 -5.169 -6.779 1.00 86.88 84 SER A CA 1
ATOM 615 C C . SER A 1 84 ? 0.141 -4.110 -6.125 1.00 86.88 84 SER A C 1
ATOM 617 O O . SER A 1 84 ? 0.060 -4.026 -4.901 1.00 86.88 84 SER A O 1
ATOM 619 N N . CYS A 1 85 ? -0.5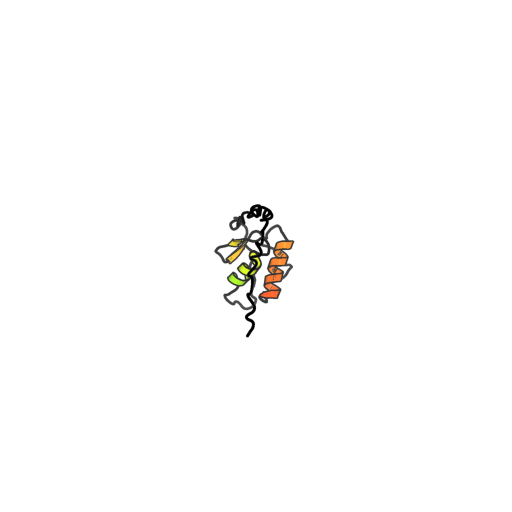72 -3.333 -6.938 1.00 87.31 85 CYS A N 1
ATOM 620 C CA . CYS A 1 85 ? -1.471 -2.306 -6.443 1.00 87.31 85 CYS A CA 1
ATOM 621 C C . CYS A 1 85 ? -2.619 -2.866 -5.598 1.00 87.31 85 CYS A C 1
ATOM 623 O O . CYS A 1 85 ? -2.880 -2.420 -4.481 1.00 87.31 85 CYS A O 1
ATOM 625 N N . ARG A 1 86 ? -3.305 -3.886 -6.121 1.00 90.31 86 ARG A N 1
ATOM 626 C CA . ARG A 1 86 ? -4.414 -4.530 -5.416 1.00 90.31 86 ARG A CA 1
ATOM 627 C C . ARG A 1 86 ? -3.935 -5.197 -4.141 1.00 90.31 86 ARG A C 1
ATOM 629 O O . ARG A 1 86 ? -4.643 -5.143 -3.145 1.00 90.31 86 ARG A O 1
ATOM 636 N N . ALA A 1 87 ? -2.746 -5.789 -4.150 1.00 90.44 87 ALA A N 1
ATOM 637 C CA . ALA A 1 87 ? -2.159 -6.382 -2.959 1.00 90.44 87 ALA A CA 1
ATOM 638 C C . ALA A 1 87 ? -1.771 -5.319 -1.908 1.00 90.44 87 ALA A C 1
ATOM 640 O O . ALA A 1 87 ? -1.987 -5.536 -0.714 1.00 90.44 87 ALA A O 1
ATOM 641 N N . PHE A 1 88 ? -1.313 -4.135 -2.335 1.00 90.94 88 PHE A N 1
ATOM 642 C CA . PHE A 1 88 ? -1.122 -2.978 -1.455 1.00 90.94 88 PHE A CA 1
ATOM 643 C C . PHE A 1 88 ? -2.440 -2.544 -0.800 1.00 90.94 88 PHE A C 1
ATOM 645 O O . PHE A 1 88 ? -2.523 -2.504 0.429 1.00 90.94 88 PHE A O 1
ATOM 652 N N . TYR A 1 89 ? -3.494 -2.301 -1.587 1.00 89.44 89 TYR A N 1
ATOM 653 C CA . TYR A 1 89 ? -4.793 -1.909 -1.034 1.00 89.44 89 TYR A CA 1
ATOM 654 C C . TYR A 1 89 ? -5.428 -3.016 -0.189 1.00 89.44 89 TYR A C 1
ATOM 656 O O . TYR A 1 89 ? -5.983 -2.722 0.864 1.00 89.44 89 TYR A O 1
ATOM 664 N N . ALA A 1 90 ? -5.290 -4.288 -0.571 1.00 91.19 90 ALA A N 1
ATOM 665 C CA . ALA A 1 90 ? -5.751 -5.418 0.236 1.00 91.19 90 ALA A CA 1
ATOM 666 C C . ALA A 1 90 ? -5.077 -5.446 1.615 1.00 91.19 90 ALA A C 1
ATOM 668 O O . ALA A 1 90 ? -5.754 -5.669 2.617 1.00 91.19 90 ALA A O 1
ATOM 669 N N . CYS A 1 91 ? -3.771 -5.171 1.680 1.00 90.19 91 CYS A N 1
ATOM 670 C CA . CYS A 1 91 ? -3.040 -5.045 2.939 1.00 90.19 91 CYS A CA 1
ATOM 671 C C . CYS A 1 91 ? -3.537 -3.849 3.766 1.00 90.19 91 CYS A C 1
ATOM 673 O O . CYS A 1 91 ? -3.827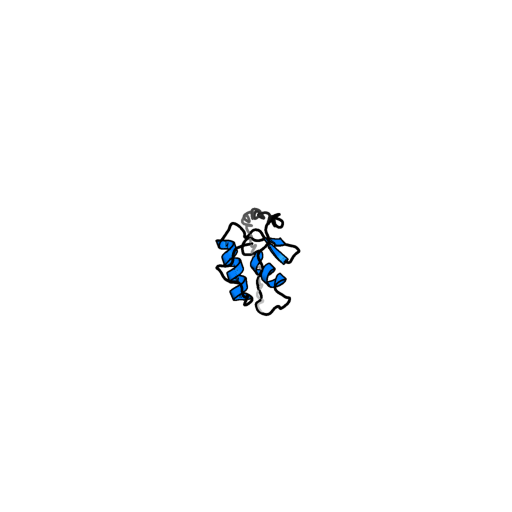 -4.003 4.952 1.00 90.19 91 CYS A O 1
ATOM 675 N N . CYS A 1 92 ? -3.725 -2.678 3.146 1.00 89.06 92 CYS A N 1
ATOM 676 C CA . CYS A 1 92 ? -4.283 -1.508 3.827 1.00 89.06 92 CYS A CA 1
ATOM 677 C C . CYS A 1 92 ? -5.673 -1.808 4.421 1.00 89.06 92 CYS A C 1
ATOM 679 O O . CYS A 1 92 ? -5.948 -1.468 5.572 1.00 89.06 92 CYS A O 1
ATOM 681 N N . ILE A 1 93 ? -6.554 -2.452 3.650 1.00 89.38 93 ILE A N 1
ATOM 682 C CA . ILE A 1 93 ? -7.928 -2.774 4.057 1.00 89.38 93 ILE A CA 1
ATOM 683 C C . ILE A 1 93 ? -7.925 -3.833 5.165 1.00 89.38 93 ILE A C 1
ATOM 685 O O . ILE A 1 93 ? -8.563 -3.644 6.195 1.00 89.38 93 ILE A O 1
ATOM 689 N N . GLY A 1 94 ? -7.201 -4.938 4.974 1.00 88.19 94 GLY A N 1
ATOM 690 C CA . GLY A 1 94 ? -7.231 -6.081 5.886 1.00 88.19 94 GLY A CA 1
ATOM 691 C C . GLY A 1 94 ? -6.473 -5.849 7.192 1.00 88.19 94 GLY A C 1
ATOM 692 O O . GLY A 1 94 ? -6.983 -6.172 8.261 1.00 88.19 94 GLY A O 1
ATOM 693 N N . THR A 1 95 ? -5.269 -5.280 7.117 1.00 85.94 95 THR A N 1
ATOM 694 C CA . THR A 1 95 ? -4.387 -5.119 8.284 1.00 85.94 95 THR A CA 1
ATOM 695 C C . THR A 1 95 ? -4.689 -3.837 9.049 1.00 85.94 95 THR A C 1
ATOM 697 O O . THR A 1 95 ? -4.665 -3.824 10.277 1.00 85.94 95 THR A O 1
ATOM 700 N N . TRP A 1 96 ? -4.994 -2.756 8.328 1.00 85.12 96 TRP A N 1
ATOM 701 C CA . TRP A 1 96 ? -5.119 -1.418 8.907 1.00 85.12 96 TRP A CA 1
ATOM 702 C C . TRP A 1 96 ? -6.549 -0.875 8.894 1.00 85.12 96 TRP A C 1
ATOM 704 O O . TRP A 1 96 ? -6.765 0.259 9.314 1.00 85.12 96 TRP A O 1
ATOM 714 N N . ASN A 1 97 ? -7.533 -1.664 8.445 1.00 84.12 97 ASN A N 1
ATOM 715 C CA . ASN A 1 97 ? -8.930 -1.239 8.311 1.00 84.12 97 ASN A CA 1
ATOM 716 C C . ASN A 1 97 ? -9.064 0.082 7.528 1.00 84.12 97 ASN A C 1
ATOM 718 O O . ASN A 1 97 ? -9.813 0.993 7.894 1.00 84.12 97 ASN A O 1
ATOM 722 N N . SER A 1 98 ? -8.262 0.201 6.473 1.00 84.62 98 SER A N 1
ATOM 723 C CA . SER A 1 98 ? -8.254 1.353 5.584 1.00 84.62 98 SER A CA 1
ATOM 724 C C . SER A 1 98 ? -9.564 1.464 4.804 1.00 84.62 98 SER A C 1
ATOM 726 O O . SER A 1 98 ? -10.160 0.463 4.420 1.00 84.62 98 SER A O 1
ATOM 728 N N . GLY A 1 99 ? -9.975 2.697 4.510 1.00 85.00 99 GLY A N 1
ATOM 729 C CA . GLY A 1 99 ? -11.085 3.000 3.603 1.00 85.00 99 GLY A CA 1
ATOM 730 C C . GLY A 1 99 ? -10.706 2.970 2.125 1.00 85.00 99 GLY A C 1
ATOM 731 O O . GLY A 1 99 ? -11.416 3.571 1.326 1.00 85.00 99 GLY A O 1
ATOM 732 N N . ASN A 1 100 ? -9.578 2.355 1.761 1.00 86.12 100 ASN A N 1
ATOM 733 C CA . ASN A 1 100 ? -9.303 2.051 0.362 1.00 86.12 100 ASN A CA 1
ATOM 734 C C . ASN A 1 100 ? -10.280 1.014 -0.175 1.00 86.12 100 ASN A C 1
ATOM 736 O O . ASN A 1 100 ? -10.823 0.188 0.557 1.00 86.12 100 ASN A O 1
ATOM 740 N N . HIS A 1 101 ? -10.412 0.994 -1.490 1.00 87.00 101 HIS A N 1
ATOM 741 C CA . HIS A 1 101 ? -11.086 -0.065 -2.212 1.00 87.00 101 HIS A CA 1
ATOM 742 C C . HIS A 1 101 ? -10.126 -0.723 -3.197 1.00 87.00 101 HIS A C 1
ATOM 744 O O . HIS A 1 101 ? -9.236 -0.094 -3.758 1.00 87.00 101 HIS A O 1
ATOM 750 N N . LEU A 1 102 ? -10.336 -2.010 -3.473 1.00 86.00 102 LEU A N 1
ATOM 751 C CA . LEU A 1 102 ? -9.551 -2.730 -4.486 1.00 86.00 102 LEU A CA 1
ATOM 752 C C . LEU A 1 102 ? -9.769 -2.196 -5.912 1.00 86.00 102 LEU A C 1
ATOM 754 O O . LEU A 1 102 ? -9.003 -2.525 -6.814 1.00 86.00 102 LEU A O 1
ATOM 758 N N . SER A 1 103 ? -10.829 -1.412 -6.111 1.00 84.31 103 SER A N 1
ATOM 759 C CA . SER A 1 103 ? -11.121 -0.680 -7.342 1.00 84.31 103 SER A CA 1
ATOM 760 C C . SER A 1 103 ? -10.460 0.698 -7.401 1.00 84.31 103 SER A C 1
ATOM 762 O O . SER A 1 103 ? -10.631 1.383 -8.408 1.00 84.31 103 SER A O 1
ATOM 764 N N . ASP A 1 104 ? -9.771 1.134 -6.341 1.00 82.94 104 ASP A N 1
ATOM 765 C CA . ASP A 1 104 ? -9.085 2.422 -6.338 1.00 82.94 104 ASP A CA 1
ATOM 766 C C . ASP A 1 104 ? -7.979 2.427 -7.392 1.00 82.94 104 ASP A C 1
ATOM 768 O O . ASP A 1 104 ? -7.292 1.428 -7.636 1.00 82.94 104 ASP A O 1
ATOM 772 N N . GLN A 1 105 ? -7.819 3.575 -8.042 1.00 82.69 105 GLN A N 1
ATOM 773 C CA . GLN A 1 105 ? -6.800 3.735 -9.059 1.00 82.69 105 GLN A CA 1
ATOM 774 C C . GLN A 1 105 ? -5.422 3.766 -8.406 1.00 82.69 105 GLN A C 1
ATOM 776 O O . GLN A 1 105 ? -5.184 4.547 -7.487 1.00 82.69 105 GLN A O 1
ATOM 781 N N . CYS A 1 106 ? -4.502 2.954 -8.926 1.00 79.62 106 CYS A N 1
ATOM 782 C CA . CYS A 1 106 ? -3.126 3.028 -8.468 1.00 79.62 106 CYS A CA 1
ATOM 783 C C . CYS A 1 106 ? -2.473 4.338 -8.875 1.00 79.62 106 CYS A C 1
ATOM 785 O O . CYS A 1 106 ? -2.557 4.761 -10.036 1.00 79.62 106 CYS A O 1
ATOM 787 N N . HIS A 1 107 ? -1.783 4.929 -7.912 1.00 78.88 107 HIS A N 1
ATOM 788 C CA . HIS A 1 107 ? -1.191 6.248 -8.012 1.00 78.88 107 HIS A CA 1
ATOM 789 C C . HIS A 1 107 ? 0.300 6.256 -7.866 1.00 78.88 107 HIS A C 1
ATOM 791 O O . HIS A 1 107 ? 0.828 5.463 -7.052 1.00 78.88 107 HIS A O 1
#

pLDDT: mean 72.3, std 14.88, range [40.62, 91.19]

Sequence (107 aa):
MFKPIIFFFAVAVVINAAAVPAIEPIAVVPNVQAGPIPGESGSWCHNPKGEQFWGQASAECCRPNGGNMGSDRRCYGLKGNEGSCRAFYACCIGTWNSGNHLSDQCH